Protein AF-A0A1A9QBW9-F1 (afdb_monomer_lite)

Sequence (113 aa):
MGGLTIAVVALLLIKVSDIINFTWKTKYFKQISQQFSKRWPKEVLIDWEDKEGWENFYRQKLEYQKDLVDIAKTSESFRDYCYSEAEISVQKSFEDCDGRNGWCNNCTKMKYQ

pLDDT: mean 70.29, std 13.36, range [40.16, 89.31]

Organism: NCBI:txid432608

Structure (mmCIF, N/CA/C/O backbone):
data_AF-A0A1A9QBW9-F1
#
_entr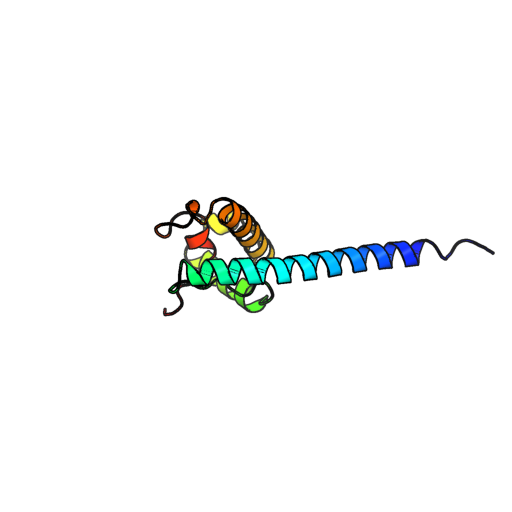y.id   AF-A0A1A9QBW9-F1
#
loop_
_atom_site.group_PDB
_atom_site.id
_atom_site.type_symbol
_atom_site.label_atom_id
_atom_site.label_alt_id
_atom_site.label_comp_id
_atom_site.label_asym_id
_atom_site.label_entity_id
_atom_site.label_seq_id
_atom_s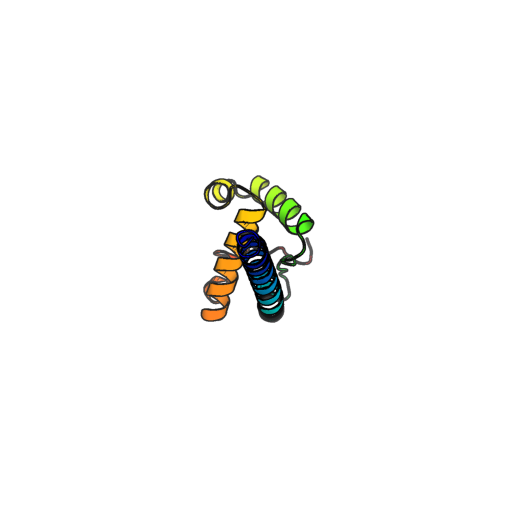ite.pdbx_PDB_ins_code
_atom_site.Cartn_x
_atom_site.Cartn_y
_atom_site.Cartn_z
_atom_site.occupancy
_atom_site.B_iso_or_equiv
_atom_site.auth_seq_id
_atom_site.auth_comp_id
_atom_site.auth_asym_id
_atom_site.auth_atom_id
_atom_site.pdbx_PDB_model_num
ATOM 1 N N . MET A 1 1 ? -16.150 51.785 -4.732 1.00 44.41 1 MET A N 1
ATOM 2 C CA . MET A 1 1 ? -16.491 50.444 -5.260 1.00 44.41 1 MET A CA 1
ATOM 3 C C . MET A 1 1 ? -15.199 49.783 -5.707 1.00 44.41 1 MET A C 1
ATOM 5 O O . MET A 1 1 ? -14.519 50.372 -6.529 1.00 44.41 1 MET A O 1
ATOM 9 N N . GLY A 1 2 ? -14.826 48.631 -5.149 1.00 44.09 2 GLY A N 1
ATOM 10 C CA . GLY A 1 2 ? -13.619 47.908 -5.574 1.00 44.09 2 GLY A CA 1
ATOM 11 C C . GLY A 1 2 ? -12.942 47.206 -4.406 1.00 44.09 2 GLY A C 1
ATOM 12 O O . GLY A 1 2 ? -12.074 47.780 -3.766 1.00 44.09 2 GLY A O 1
ATOM 13 N N . GLY A 1 3 ? -13.374 45.989 -4.089 1.00 45.12 3 GLY A N 1
ATOM 14 C CA . GLY A 1 3 ? -12.783 45.240 -2.978 1.00 45.12 3 GLY A CA 1
ATOM 15 C C . GLY A 1 3 ? -13.406 43.873 -2.722 1.00 45.12 3 GLY A C 1
ATOM 16 O O . GLY A 1 3 ? -13.447 43.450 -1.575 1.00 45.12 3 GLY A O 1
ATOM 17 N N . LEU A 1 4 ? -13.945 43.199 -3.747 1.00 40.16 4 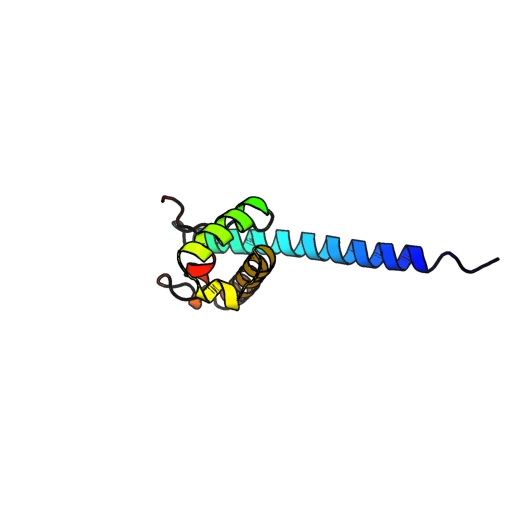LEU A N 1
ATOM 18 C CA . LEU A 1 4 ? -14.680 41.941 -3.536 1.00 40.16 4 LEU A CA 1
ATOM 19 C C . LEU A 1 4 ? -14.423 40.836 -4.572 1.00 40.16 4 LEU A C 1
ATOM 21 O O . LEU A 1 4 ? -15.077 39.803 -4.532 1.00 40.16 4 LEU A O 1
ATOM 25 N N . THR A 1 5 ? -13.449 40.995 -5.470 1.00 44.59 5 THR A N 1
ATOM 26 C CA . THR A 1 5 ? -13.202 40.019 -6.550 1.00 44.59 5 THR A CA 1
ATOM 27 C C . THR A 1 5 ? -11.989 39.110 -6.345 1.00 44.59 5 THR A C 1
ATOM 29 O O . THR A 1 5 ? -11.887 38.093 -7.022 1.00 44.59 5 THR A O 1
ATOM 32 N N . ILE A 1 6 ? -11.088 39.399 -5.399 1.00 47.88 6 ILE A N 1
ATOM 33 C CA . ILE A 1 6 ? -9.825 38.642 -5.270 1.00 47.88 6 ILE A CA 1
ATOM 34 C C . ILE A 1 6 ? -10.018 37.325 -4.490 1.00 47.88 6 ILE A C 1
ATOM 36 O O . ILE A 1 6 ? -9.399 36.314 -4.817 1.00 47.88 6 ILE A O 1
ATOM 40 N N . ALA A 1 7 ? -10.933 37.288 -3.515 1.00 44.00 7 ALA A N 1
ATOM 41 C CA . ALA A 1 7 ? -11.139 36.101 -2.678 1.00 44.00 7 ALA A CA 1
ATOM 42 C C . ALA A 1 7 ? -11.743 34.907 -3.446 1.00 44.00 7 ALA A C 1
ATOM 44 O O . ALA A 1 7 ? -11.390 33.758 -3.186 1.00 44.00 7 ALA A O 1
ATOM 45 N N . VAL A 1 8 ? -12.617 35.166 -4.425 1.00 48.94 8 VAL A N 1
ATOM 46 C CA . VAL A 1 8 ? -13.306 34.106 -5.185 1.00 48.94 8 VAL A CA 1
ATOM 47 C C . VAL A 1 8 ? -12.346 33.401 -6.148 1.00 48.94 8 VAL A C 1
ATOM 49 O O . VAL A 1 8 ? -12.402 32.182 -6.294 1.00 48.94 8 VAL A O 1
ATOM 52 N N . VAL A 1 9 ? -11.415 34.147 -6.752 1.00 48.44 9 VAL A N 1
ATOM 53 C CA . VAL A 1 9 ? -10.420 33.599 -7.687 1.00 48.44 9 VAL A CA 1
ATOM 54 C C . VAL A 1 9 ? -9.398 32.725 -6.954 1.00 48.44 9 VAL A C 1
ATOM 56 O O . VAL A 1 9 ? -9.075 31.643 -7.436 1.00 48.44 9 VAL A O 1
ATOM 59 N N . ALA A 1 10 ? -8.951 33.130 -5.760 1.00 46.62 10 ALA A N 1
ATOM 60 C CA . ALA A 1 10 ? -8.031 32.329 -4.951 1.00 46.62 10 ALA A CA 1
ATOM 61 C C . ALA A 1 10 ? -8.657 30.992 -4.503 1.00 46.62 10 ALA A C 1
ATOM 63 O O . ALA A 1 10 ? -8.035 29.943 -4.645 1.00 46.62 10 ALA A O 1
ATOM 64 N N . LEU A 1 11 ? -9.911 31.005 -4.035 1.00 48.81 11 LEU A N 1
ATOM 65 C CA . LEU A 1 11 ? -10.633 29.789 -3.629 1.00 48.81 11 LEU A CA 1
ATOM 66 C C . LEU A 1 11 ? -10.907 28.832 -4.799 1.00 48.81 11 LEU A C 1
ATOM 68 O O . LEU A 1 11 ? -10.851 27.615 -4.620 1.00 48.81 11 LEU A O 1
ATOM 72 N N . LEU A 1 12 ? -11.190 29.363 -5.993 1.00 47.81 12 LEU A N 1
ATOM 73 C CA . LEU A 1 12 ? -11.348 28.554 -7.203 1.00 47.81 12 LEU A CA 1
ATOM 74 C C . LEU A 1 12 ? -10.020 27.933 -7.644 1.00 47.81 12 LEU A C 1
ATOM 76 O O . LEU A 1 12 ? -10.000 26.755 -7.983 1.00 47.81 12 LEU A O 1
ATOM 80 N N . LEU A 1 13 ? -8.914 28.680 -7.590 1.00 42.25 13 LEU A N 1
ATOM 81 C CA . LEU A 1 13 ? -7.588 28.170 -7.953 1.00 42.25 13 LEU A CA 1
ATOM 82 C C . LEU A 1 13 ? -7.128 27.038 -7.029 1.00 42.25 13 LEU A C 1
ATOM 84 O O . LEU A 1 13 ? -6.644 26.033 -7.538 1.00 42.25 13 LEU A O 1
ATOM 88 N N . ILE A 1 14 ? -7.349 27.157 -5.714 1.00 50.41 14 ILE A N 1
ATOM 89 C CA . ILE A 1 14 ? -7.002 26.106 -4.739 1.00 50.41 14 ILE A CA 1
ATOM 90 C C . ILE A 1 14 ? -7.817 24.830 -5.004 1.00 50.41 14 ILE A C 1
ATOM 92 O O . ILE A 1 14 ? -7.264 23.736 -5.101 1.00 50.41 14 ILE A O 1
ATOM 96 N N . LYS A 1 15 ? -9.133 24.962 -5.220 1.00 48.25 15 LYS A N 1
ATOM 97 C CA . LYS A 1 15 ? -9.989 23.806 -5.536 1.00 48.25 15 LYS A CA 1
ATOM 98 C C . LYS A 1 15 ? -9.623 23.153 -6.870 1.00 48.25 15 LYS A C 1
ATOM 100 O O . LYS A 1 15 ? -9.659 21.932 -6.981 1.00 48.25 15 LYS A O 1
ATOM 105 N N . VAL A 1 16 ? -9.268 23.945 -7.882 1.00 47.72 16 VAL A N 1
ATOM 106 C CA . VAL A 1 16 ? -8.847 23.432 -9.193 1.00 47.72 16 VAL A CA 1
ATOM 107 C C . VAL A 1 16 ? -7.487 22.740 -9.101 1.00 47.72 16 VAL A C 1
ATOM 109 O O . VAL A 1 16 ? -7.332 21.673 -9.690 1.00 47.72 16 VAL A O 1
ATOM 112 N N . SER A 1 17 ? -6.527 23.269 -8.335 1.00 50.03 17 SER A N 1
ATOM 113 C CA . SER A 1 17 ? -5.248 22.585 -8.113 1.00 50.03 17 SER A CA 1
ATOM 114 C C . SER A 1 17 ? -5.426 21.258 -7.386 1.00 50.03 17 SER A C 1
ATOM 116 O O . SER A 1 17 ? -4.807 20.280 -7.792 1.00 50.03 17 SER A O 1
ATOM 118 N N . ASP A 1 18 ? -6.316 21.182 -6.394 1.00 50.97 18 ASP A N 1
ATOM 119 C CA . ASP A 1 18 ? -6.596 19.931 -5.681 1.00 50.97 18 ASP A CA 1
ATOM 120 C C . ASP A 1 18 ? -7.266 18.889 -6.590 1.00 50.97 18 ASP A C 1
ATOM 122 O O . ASP A 1 18 ? -6.895 17.717 -6.563 1.00 50.97 18 ASP A O 1
ATOM 126 N N . ILE A 1 19 ? -8.186 19.309 -7.468 1.00 54.06 19 ILE A N 1
ATOM 127 C CA . ILE A 1 19 ? -8.839 18.424 -8.450 1.00 54.06 19 ILE A CA 1
ATOM 128 C C . ILE A 1 19 ? -7.856 17.948 -9.528 1.00 54.06 19 ILE A C 1
ATOM 130 O O . ILE A 1 19 ? -7.868 16.772 -9.904 1.00 54.06 19 ILE A O 1
ATOM 134 N N . ILE A 1 20 ? -6.994 18.833 -10.038 1.00 53.31 20 ILE A N 1
ATOM 135 C CA . ILE A 1 20 ? -5.967 18.473 -11.026 1.00 53.31 20 ILE A CA 1
ATOM 136 C C . ILE A 1 20 ? -4.953 17.519 -10.395 1.00 53.31 20 ILE A C 1
ATOM 138 O O . ILE A 1 20 ? -4.591 16.527 -11.024 1.00 53.31 20 ILE A O 1
ATOM 142 N N . ASN A 1 21 ? -4.548 17.773 -9.149 1.00 62.59 21 ASN A N 1
ATOM 143 C CA . ASN A 1 21 ? -3.655 16.904 -8.391 1.00 62.59 21 ASN A CA 1
ATOM 144 C C . ASN A 1 21 ? -4.302 15.530 -8.161 1.00 62.59 21 ASN A C 1
ATOM 146 O O . ASN A 1 21 ? -3.673 14.514 -8.427 1.00 62.59 21 ASN A O 1
ATOM 150 N N . PHE A 1 22 ? -5.586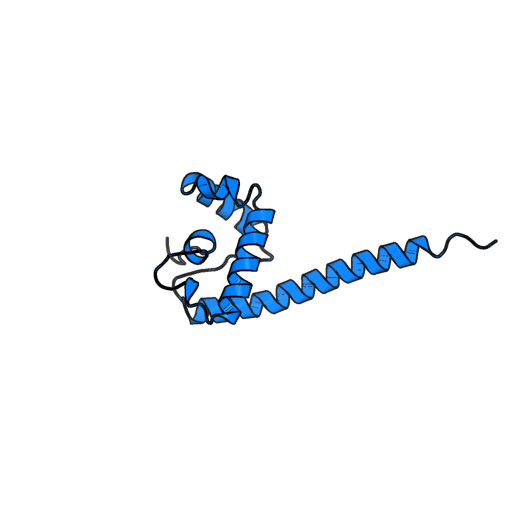 15.483 -7.793 1.00 59.16 22 PHE A N 1
ATOM 151 C CA . PHE A 1 22 ? -6.342 14.236 -7.654 1.00 59.16 22 PHE A CA 1
ATOM 152 C C . PHE A 1 22 ? -6.440 13.454 -8.974 1.00 59.16 22 PHE A C 1
ATOM 154 O O . PHE A 1 22 ? -6.140 12.267 -9.007 1.00 59.16 22 PHE A O 1
ATOM 161 N N . THR A 1 23 ? -6.772 14.121 -10.082 1.00 62.00 23 THR A N 1
ATOM 162 C CA . THR A 1 23 ? -6.932 13.480 -11.403 1.00 62.00 23 THR A CA 1
ATOM 163 C C . THR A 1 23 ? -5.602 12.967 -11.968 1.00 62.00 23 THR A C 1
ATOM 165 O O . THR A 1 23 ? -5.538 11.908 -12.598 1.00 62.00 23 THR A O 1
ATOM 168 N N . TRP A 1 24 ? -4.514 13.714 -11.765 1.00 65.81 24 TRP A N 1
ATOM 169 C CA . TRP A 1 24 ? -3.174 13.269 -12.150 1.00 65.81 24 TRP A CA 1
ATOM 170 C C . TRP A 1 24 ? -2.721 12.083 -11.318 1.00 65.81 24 TRP A C 1
ATOM 172 O O . TRP A 1 24 ? -2.236 11.104 -11.884 1.00 65.81 24 TRP A O 1
ATOM 182 N N . LYS A 1 25 ? -2.941 12.152 -10.004 1.00 64.38 25 LYS A N 1
ATOM 183 C CA . LYS A 1 25 ? -2.696 11.053 -9.078 1.00 64.38 25 LYS A CA 1
ATOM 184 C C . LYS A 1 25 ? -3.433 9.795 -9.530 1.00 64.38 25 LYS A C 1
ATOM 186 O O . LYS A 1 25 ? -2.790 8.792 -9.810 1.00 64.38 25 LYS A O 1
ATOM 191 N N . THR A 1 26 ? -4.740 9.854 -9.767 1.00 65.56 26 THR A N 1
ATOM 192 C CA . THR A 1 26 ? -5.520 8.665 -10.156 1.00 65.56 26 THR A CA 1
ATOM 193 C C . THR A 1 26 ? -5.103 8.092 -11.513 1.00 65.56 26 THR A C 1
ATOM 195 O O . THR A 1 26 ? -4.944 6.875 -11.654 1.00 65.56 26 THR A O 1
ATOM 198 N N . LYS A 1 27 ? -4.805 8.938 -12.510 1.00 68.00 27 LYS A N 1
ATOM 199 C CA . LYS A 1 27 ? -4.281 8.479 -13.811 1.00 68.00 27 LYS A CA 1
ATOM 200 C C . LYS A 1 27 ? -2.895 7.838 -13.695 1.00 68.00 27 LYS A C 1
ATOM 202 O O . LYS A 1 27 ? -2.654 6.805 -14.323 1.00 68.00 27 LYS A O 1
ATOM 207 N N . TYR A 1 28 ? -2.002 8.434 -12.909 1.00 66.88 28 TYR A N 1
ATOM 208 C CA . TYR A 1 28 ? -0.671 7.896 -12.637 1.00 66.88 28 TYR A CA 1
ATOM 209 C C . TYR A 1 28 ? -0.779 6.548 -11.907 1.00 66.88 28 TYR A C 1
ATOM 211 O O . TYR A 1 28 ? -0.154 5.566 -12.303 1.00 66.88 28 TYR A O 1
ATOM 219 N N . PHE A 1 29 ? -1.690 6.427 -10.941 1.00 70.69 29 PHE A N 1
ATOM 220 C CA . PHE A 1 29 ? -1.846 5.208 -10.145 1.00 70.69 29 PHE A CA 1
ATOM 221 C C . PHE A 1 29 ? -2.508 4.061 -10.886 1.00 70.69 29 PHE A C 1
ATOM 223 O O . PHE A 1 29 ? -2.215 2.894 -10.610 1.00 70.69 29 PHE A O 1
ATOM 230 N N . LYS A 1 30 ? -3.349 4.357 -11.878 1.00 71.25 30 LYS A N 1
ATOM 231 C CA . LYS A 1 30 ? -3.852 3.330 -12.790 1.00 71.25 30 LYS A CA 1
ATOM 232 C C . LYS A 1 30 ? -2.704 2.642 -13.530 1.00 71.25 30 LYS A C 1
ATOM 234 O O . LYS A 1 30 ? -2.738 1.426 -13.708 1.00 71.25 30 LYS A O 1
ATOM 239 N N . GLN A 1 31 ? -1.668 3.390 -13.916 1.00 73.56 31 GLN A N 1
ATOM 240 C CA . GLN A 1 31 ? -0.478 2.815 -14.550 1.00 73.56 31 GLN A CA 1
ATOM 241 C C . GLN A 1 31 ? 0.342 1.984 -13.559 1.00 73.56 31 GLN A C 1
ATOM 243 O O . GLN A 1 31 ? 0.722 0.863 -13.899 1.00 73.56 31 GLN A O 1
ATOM 248 N N . ILE A 1 32 ? 0.542 2.478 -12.332 1.00 72.44 32 ILE A N 1
ATOM 249 C CA . ILE A 1 32 ? 1.227 1.732 -11.262 1.00 72.44 32 ILE A CA 1
ATOM 250 C C . ILE A 1 32 ? 0.517 0.402 -10.995 1.00 72.44 32 ILE A C 1
ATOM 252 O O . ILE A 1 32 ? 1.139 -0.655 -11.047 1.00 72.44 32 ILE A O 1
ATOM 256 N N . SER A 1 33 ? -0.802 0.436 -10.807 1.00 74.12 33 SER A N 1
ATOM 257 C CA . SER A 1 33 ? -1.616 -0.750 -10.515 1.00 74.12 33 SER A CA 1
ATOM 258 C C . SER A 1 33 ? -1.567 -1.775 -11.652 1.00 74.12 33 SER A C 1
ATOM 260 O O . SER A 1 33 ? -1.515 -2.981 -11.409 1.00 74.12 33 SER A O 1
ATOM 262 N N . GLN A 1 34 ? -1.524 -1.316 -12.909 1.00 77.69 34 GLN A N 1
ATOM 263 C CA . GLN A 1 34 ? -1.364 -2.186 -14.076 1.00 77.69 34 GLN A CA 1
ATOM 264 C C . GLN A 1 34 ? 0.028 -2.819 -14.161 1.00 77.69 34 GLN A C 1
ATOM 266 O O . GLN A 1 34 ? 0.129 -4.008 -14.460 1.00 77.69 34 GLN A O 1
ATOM 271 N N . GLN A 1 35 ? 1.098 -2.052 -13.928 1.00 77.81 35 GLN A N 1
ATOM 272 C CA . GLN A 1 35 ? 2.464 -2.587 -13.924 1.00 77.81 35 GLN A CA 1
ATOM 273 C C . GLN A 1 35 ? 2.659 -3.584 -12.781 1.00 77.81 35 GLN A C 1
ATOM 275 O O . GLN A 1 35 ? 3.172 -4.681 -13.003 1.00 77.81 35 GLN A O 1
ATOM 280 N N . PHE A 1 36 ? 2.148 -3.241 -11.600 1.00 78.75 36 PHE A N 1
ATOM 281 C CA . PHE A 1 36 ? 2.136 -4.113 -10.439 1.00 78.75 36 PHE A CA 1
ATOM 282 C C . PHE A 1 36 ? 1.414 -5.430 -10.740 1.00 78.75 36 PHE A C 1
ATOM 284 O O . PHE A 1 36 ? 2.006 -6.496 -10.617 1.00 78.75 36 PHE A O 1
ATOM 291 N N . SER A 1 37 ? 0.177 -5.370 -11.245 1.00 78.06 37 SER A N 1
ATOM 292 C CA . SER A 1 37 ? -0.625 -6.565 -11.562 1.00 78.06 37 SER A CA 1
ATOM 293 C C . SER A 1 37 ? 0.013 -7.456 -12.635 1.00 78.06 37 SER A C 1
ATOM 295 O O . SER A 1 37 ? -0.213 -8.665 -12.650 1.00 78.06 37 SER A O 1
ATOM 297 N N . LYS A 1 38 ? 0.805 -6.880 -13.552 1.00 81.75 38 LYS A N 1
ATOM 298 C CA . LYS A 1 38 ? 1.577 -7.649 -14.542 1.00 81.75 38 LYS A CA 1
ATOM 299 C C . LYS A 1 38 ? 2.744 -8.400 -13.902 1.00 81.75 38 LYS A C 1
ATOM 301 O O . LYS A 1 38 ? 3.022 -9.523 -14.309 1.00 81.75 38 LYS A O 1
ATOM 306 N N . ARG A 1 39 ? 3.428 -7.786 -12.932 1.00 79.25 39 ARG A N 1
ATOM 307 C CA . ARG A 1 39 ? 4.566 -8.390 -12.224 1.00 79.25 39 ARG A CA 1
ATOM 308 C C . ARG A 1 39 ? 4.111 -9.400 -11.164 1.00 79.25 39 ARG A C 1
ATOM 310 O O . ARG A 1 39 ? 4.716 -10.461 -11.047 1.00 79.25 39 ARG A O 1
ATOM 317 N N . TRP A 1 40 ? 3.014 -9.100 -10.471 1.00 80.44 40 TRP A N 1
ATOM 318 C CA . TRP A 1 40 ? 2.477 -9.840 -9.326 1.00 80.44 40 TRP A CA 1
ATOM 319 C C . TRP A 1 40 ? 1.014 -10.259 -9.558 1.00 80.44 40 TRP A C 1
ATOM 321 O O . TRP A 1 40 ? 0.102 -9.753 -8.911 1.00 80.44 40 TRP A O 1
ATOM 331 N N . PRO A 1 41 ? 0.735 -11.220 -10.458 1.00 80.06 41 PRO A N 1
ATOM 332 C CA . PRO A 1 41 ? -0.632 -11.537 -10.900 1.00 80.06 41 PRO A CA 1
ATOM 333 C C . PRO A 1 41 ? -1.536 -12.160 -9.822 1.00 80.06 41 PRO A C 1
ATOM 335 O O . PRO A 1 41 ? -2.752 -12.263 -10.011 1.00 80.06 41 PRO A O 1
ATOM 338 N N . LYS A 1 42 ? -0.949 -12.617 -8.709 1.00 80.81 42 LYS A N 1
ATOM 339 C CA . LYS A 1 42 ? -1.663 -13.183 -7.553 1.00 80.81 42 LYS A CA 1
ATOM 340 C C . LYS A 1 42 ? -1.990 -12.139 -6.486 1.00 80.81 42 LYS A C 1
ATOM 342 O O . LYS A 1 42 ? -2.719 -12.459 -5.549 1.00 80.81 42 LYS A O 1
ATOM 347 N N . GLU A 1 43 ? -1.471 -10.927 -6.631 1.00 79.19 43 GLU A N 1
ATOM 348 C CA . GLU A 1 43 ? -1.664 -9.830 -5.695 1.00 79.19 43 GLU A CA 1
ATOM 349 C C . GLU A 1 43 ? -2.508 -8.731 -6.334 1.00 79.19 43 GLU A C 1
ATOM 351 O O . GLU A 1 43 ? -2.545 -8.556 -7.553 1.00 79.19 43 GLU A O 1
ATOM 356 N N . VAL A 1 44 ? -3.234 -8.014 -5.490 1.00 80.88 44 VAL A N 1
ATOM 357 C CA . VAL A 1 44 ? -4.123 -6.929 -5.874 1.00 80.88 44 VAL A CA 1
ATOM 358 C C . VAL A 1 44 ? -3.794 -5.729 -5.003 1.00 80.88 44 VAL A C 1
ATOM 360 O O . VAL A 1 44 ? -3.825 -5.814 -3.774 1.00 80.88 44 VAL A O 1
ATOM 363 N N . LEU A 1 45 ? -3.501 -4.609 -5.662 1.00 81.56 45 LEU A N 1
ATOM 364 C CA . LEU A 1 45 ? -3.600 -3.289 -5.054 1.00 81.56 45 LEU A CA 1
ATOM 365 C C . LEU A 1 45 ? -5.071 -2.884 -5.063 1.00 81.56 45 LEU A C 1
ATOM 367 O O . LEU A 1 45 ? -5.750 -3.029 -6.083 1.00 81.56 45 LEU A O 1
ATOM 371 N N . ILE A 1 46 ? -5.558 -2.406 -3.924 1.00 83.62 46 ILE A N 1
ATOM 372 C CA . ILE A 1 46 ? -6.900 -1.829 -3.836 1.00 83.62 46 ILE A CA 1
ATOM 373 C C . ILE A 1 46 ? -6.928 -0.607 -4.740 1.00 83.62 46 ILE A C 1
ATOM 375 O O . ILE A 1 46 ? -5.940 0.126 -4.823 1.00 83.62 46 ILE A O 1
ATOM 379 N N . ASP A 1 47 ? -8.051 -0.401 -5.420 1.00 83.12 47 ASP A N 1
ATOM 380 C CA . ASP A 1 47 ? -8.223 0.810 -6.202 1.00 83.12 47 ASP A CA 1
ATOM 381 C C . ASP A 1 47 ? -8.011 2.031 -5.293 1.00 83.12 47 ASP A C 1
ATOM 383 O O . ASP A 1 47 ? -8.558 2.129 -4.197 1.00 83.12 47 ASP A O 1
ATOM 387 N N . TRP A 1 48 ? -7.161 2.958 -5.716 1.00 78.44 48 TRP A N 1
ATOM 388 C CA . TRP A 1 48 ? -6.827 4.149 -4.938 1.00 78.44 48 TRP A CA 1
ATOM 389 C C . TRP A 1 48 ? -8.048 5.048 -4.718 1.00 78.44 48 TRP A C 1
ATOM 391 O O . TRP A 1 48 ? -8.103 5.781 -3.727 1.00 78.44 48 TRP A O 1
ATOM 401 N N . GLU A 1 49 ? -9.036 4.959 -5.613 1.00 80.94 49 GLU A N 1
ATOM 402 C CA . GLU A 1 49 ? -10.321 5.653 -5.509 1.00 80.94 49 GLU A CA 1
ATOM 403 C C . GLU A 1 49 ? -11.334 4.899 -4.620 1.00 80.94 49 GLU A C 1
ATOM 405 O O . GLU A 1 49 ? -12.307 5.499 -4.159 1.00 80.94 49 GLU A O 1
ATOM 410 N N . ASP A 1 50 ? -11.100 3.617 -4.310 1.00 84.81 50 ASP A N 1
ATOM 411 C CA . ASP A 1 50 ? -11.984 2.791 -3.478 1.00 84.81 50 ASP A CA 1
ATOM 412 C C . ASP A 1 50 ? -11.761 3.054 -1.983 1.00 84.81 50 ASP A C 1
ATOM 414 O O . ASP A 1 50 ? -11.091 2.309 -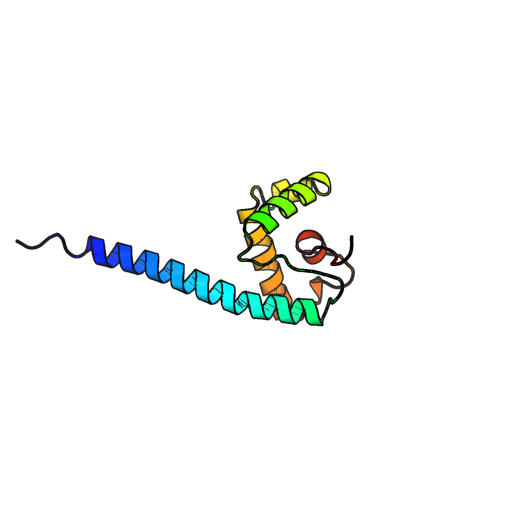1.259 1.00 84.81 50 ASP A O 1
ATOM 418 N N . LYS A 1 51 ? -12.340 4.160 -1.508 1.00 85.44 51 LYS A N 1
ATOM 419 C CA . LYS A 1 51 ? -12.272 4.567 -0.099 1.00 85.44 51 LYS A CA 1
ATOM 420 C C . LYS A 1 51 ? -12.738 3.457 0.852 1.00 85.44 51 LYS A C 1
ATOM 422 O O . LYS A 1 51 ? -12.086 3.220 1.868 1.00 85.44 51 LYS A O 1
ATOM 427 N N . GLU A 1 52 ? -13.838 2.779 0.531 1.00 88.69 52 GLU A N 1
ATOM 428 C CA . GLU A 1 52 ? -14.389 1.711 1.371 1.00 88.69 52 GLU A CA 1
ATOM 429 C C . GLU A 1 52 ? -13.455 0.491 1.403 1.00 88.69 52 GLU A C 1
ATOM 431 O O . GLU A 1 52 ? -13.195 -0.076 2.468 1.00 88.69 52 GLU A O 1
ATOM 436 N N . GLY A 1 53 ? -12.864 0.133 0.262 1.00 87.81 53 GLY A N 1
ATOM 437 C CA . GLY A 1 53 ? -11.848 -0.909 0.163 1.00 87.81 53 GLY A CA 1
ATOM 438 C C . GLY A 1 53 ? -10.630 -0.639 1.042 1.00 87.81 53 GLY A C 1
ATOM 439 O O . GLY A 1 53 ? -10.168 -1.555 1.735 1.00 87.81 53 GLY A O 1
ATOM 440 N N . TRP A 1 54 ? -10.141 0.606 1.066 1.00 87.19 54 TRP A N 1
ATOM 441 C CA . TRP A 1 54 ? -9.033 1.030 1.930 1.00 87.19 54 TRP A CA 1
ATOM 442 C C . TRP A 1 54 ? -9.402 1.018 3.411 1.00 87.19 54 TRP A C 1
ATOM 444 O O . TRP A 1 54 ? -8.616 0.540 4.226 1.00 87.19 54 TRP A O 1
ATOM 454 N N . GLU A 1 55 ? -10.601 1.471 3.775 1.00 89.31 55 GLU A N 1
ATOM 455 C CA . GLU A 1 55 ? -11.093 1.378 5.153 1.00 89.31 55 GLU A CA 1
ATOM 456 C C . GLU A 1 55 ? -11.184 -0.074 5.634 1.00 89.31 55 GLU A C 1
ATOM 458 O O . GLU A 1 55 ? -10.719 -0.401 6.728 1.00 89.31 55 GLU A O 1
ATOM 463 N N . ASN A 1 56 ? -11.745 -0.961 4.813 1.00 88.56 56 ASN A N 1
ATOM 464 C CA . ASN A 1 56 ? -11.873 -2.377 5.141 1.00 88.56 56 ASN A CA 1
ATOM 465 C C . ASN A 1 56 ? -10.512 -3.070 5.215 1.00 88.56 56 ASN A C 1
ATOM 467 O O . ASN A 1 56 ? -10.277 -3.884 6.105 1.00 88.56 56 ASN A O 1
ATOM 471 N N . PHE A 1 57 ? -9.588 -2.732 4.317 1.00 86.44 57 PHE A N 1
ATOM 472 C CA . PHE A 1 57 ? -8.241 -3.288 4.362 1.00 86.44 57 PHE A CA 1
ATOM 473 C C . PHE A 1 57 ? -7.446 -2.818 5.566 1.00 86.44 57 PHE A C 1
ATOM 475 O O . PHE A 1 57 ? -6.791 -3.630 6.210 1.00 86.44 57 PHE A O 1
ATOM 482 N N . TYR A 1 58 ? -7.536 -1.530 5.884 1.00 86.50 58 TYR A N 1
ATOM 483 C CA . TYR A 1 58 ? -6.907 -0.967 7.063 1.00 86.50 58 TYR A CA 1
ATOM 484 C C . TYR A 1 58 ? -7.392 -1.682 8.327 1.00 86.50 58 TYR A C 1
ATOM 486 O O . TYR A 1 58 ? -6.571 -2.153 9.107 1.00 86.50 58 TYR A O 1
ATOM 494 N N . ARG A 1 59 ? -8.711 -1.877 8.478 1.00 85.94 59 ARG A N 1
ATOM 495 C CA . ARG A 1 59 ? -9.282 -2.656 9.592 1.00 85.94 59 ARG A CA 1
ATOM 496 C C . ARG A 1 59 ? -8.713 -4.075 9.667 1.00 85.94 59 ARG A C 1
ATOM 498 O O . ARG A 1 59 ? -8.272 -4.477 10.735 1.00 85.94 59 ARG A O 1
ATOM 505 N N . GLN A 1 60 ? -8.653 -4.794 8.545 1.00 83.25 60 GLN A N 1
ATOM 506 C CA . GLN A 1 60 ? -8.045 -6.131 8.505 1.00 83.25 60 GLN A CA 1
ATOM 507 C C . GLN A 1 60 ? -6.565 -6.088 8.907 1.00 83.25 60 GLN A C 1
ATOM 509 O O . GLN A 1 60 ? -6.106 -6.906 9.692 1.00 83.25 60 GLN A O 1
ATOM 514 N N . LYS A 1 61 ? -5.795 -5.115 8.412 1.00 79.25 61 LYS A N 1
ATOM 515 C CA . LYS A 1 61 ? -4.367 -4.991 8.726 1.00 79.25 61 LYS A CA 1
ATOM 516 C C . LYS A 1 61 ? -4.109 -4.671 10.191 1.00 79.25 61 LYS A C 1
ATOM 518 O O . LYS A 1 61 ? -3.188 -5.245 10.762 1.00 79.25 61 LYS A O 1
ATOM 523 N N . LEU A 1 62 ? -4.948 -3.849 10.816 1.00 76.06 62 LEU A N 1
ATOM 524 C CA . LEU A 1 62 ? -4.883 -3.577 12.252 1.00 76.06 62 LEU A CA 1
ATOM 525 C C . LEU A 1 62 ? -5.026 -4.838 13.115 1.00 76.06 62 LEU A C 1
ATOM 527 O O . LEU A 1 62 ? -4.415 -4.918 14.181 1.00 76.06 62 LEU A O 1
ATOM 531 N N . GLU A 1 63 ? -5.801 -5.827 12.665 1.00 73.69 63 GLU A N 1
ATOM 532 C CA . GLU A 1 63 ? -5.966 -7.095 13.386 1.00 73.69 63 GLU A CA 1
ATOM 533 C C . GLU A 1 63 ? -4.688 -7.949 13.364 1.00 73.69 63 GLU A C 1
ATOM 535 O O . GLU A 1 63 ? -4.397 -8.640 14.342 1.00 73.69 63 GLU A O 1
ATOM 540 N N . TYR A 1 64 ? -3.897 -7.870 12.288 1.00 69.44 64 TYR A N 1
ATOM 541 C CA . TYR A 1 64 ? -2.739 -8.745 12.064 1.00 69.44 64 TYR A CA 1
ATOM 542 C C . TYR A 1 64 ? -1.371 -8.068 12.248 1.00 69.44 64 TYR A C 1
ATOM 544 O O . TYR A 1 64 ? -0.379 -8.758 12.474 1.00 69.44 64 TYR A O 1
ATOM 552 N N . GLN A 1 65 ? -1.290 -6.741 12.154 1.00 70.88 65 GLN A N 1
ATOM 553 C CA . GLN A 1 65 ? -0.047 -5.963 12.181 1.00 70.88 65 GLN A CA 1
ATOM 554 C C . GLN A 1 65 ? -0.254 -4.685 13.002 1.00 70.88 65 GLN A C 1
ATOM 556 O O . GLN A 1 65 ? -0.503 -3.608 12.464 1.00 70.88 65 GLN A O 1
ATOM 561 N N . LYS A 1 66 ? -0.140 -4.795 14.331 1.00 64.44 66 LYS A N 1
ATOM 562 C CA . LYS A 1 66 ? -0.326 -3.655 15.250 1.00 64.44 66 LYS A CA 1
ATOM 563 C C . LYS A 1 66 ? 0.680 -2.524 15.016 1.00 64.44 66 LYS A C 1
ATOM 565 O O . LYS A 1 66 ? 0.333 -1.367 15.214 1.00 64.44 66 LYS A O 1
ATOM 570 N N . ASP A 1 67 ? 1.864 -2.845 14.506 1.00 68.12 67 ASP A N 1
ATOM 571 C CA . ASP A 1 67 ? 2.933 -1.880 14.219 1.00 68.12 67 ASP A CA 1
ATOM 572 C C . ASP A 1 67 ? 2.571 -0.933 13.053 1.00 68.12 67 ASP A C 1
ATOM 574 O O . ASP A 1 67 ? 3.141 0.149 12.915 1.00 68.12 67 ASP A O 1
ATOM 578 N N . LEU A 1 68 ? 1.569 -1.292 12.232 1.00 64.69 68 LEU A N 1
ATOM 579 C CA . LEU A 1 68 ? 1.017 -0.395 11.211 1.00 64.69 68 LEU A CA 1
ATOM 580 C C . LEU A 1 68 ? 0.237 0.780 11.808 1.00 64.69 68 LEU A C 1
ATOM 582 O O . LEU A 1 68 ? 0.129 1.809 11.145 1.00 64.69 68 LEU A O 1
ATOM 586 N N . VAL A 1 69 ? -0.268 0.667 13.044 1.00 61.12 69 VAL A N 1
ATOM 587 C CA . VAL A 1 69 ? -0.952 1.771 13.746 1.00 61.12 69 VAL A CA 1
ATOM 588 C C . VAL A 1 69 ? -0.018 2.969 13.917 1.00 61.12 69 VAL A C 1
ATOM 590 O O . VAL A 1 69 ? -0.453 4.116 13.794 1.00 61.12 69 VAL A O 1
ATOM 593 N N . ASP A 1 70 ? 1.266 2.707 14.171 1.00 62.84 70 ASP A N 1
ATOM 594 C CA . ASP A 1 70 ? 2.257 3.749 14.441 1.00 62.84 70 ASP A CA 1
ATOM 595 C C . ASP A 1 70 ? 2.697 4.472 13.162 1.00 62.84 70 ASP A C 1
ATOM 597 O O . ASP A 1 70 ? 2.959 5.677 13.190 1.00 62.84 70 ASP A O 1
ATOM 601 N N . ILE A 1 71 ? 2.711 3.761 12.031 1.00 66.19 71 ILE A N 1
ATOM 602 C CA . ILE A 1 71 ? 3.071 4.297 10.709 1.00 66.19 71 ILE A CA 1
ATOM 603 C C . ILE A 1 71 ? 1.870 5.008 10.068 1.00 66.19 71 ILE A C 1
ATOM 605 O O . ILE A 1 71 ? 2.018 6.062 9.450 1.00 66.19 71 ILE A O 1
ATOM 609 N N . ALA A 1 72 ? 0.666 4.462 10.247 1.00 70.25 72 ALA A N 1
ATOM 610 C CA . ALA A 1 72 ? -0.551 4.940 9.614 1.00 70.25 72 ALA A CA 1
ATOM 611 C C . ALA A 1 72 ? -1.756 4.873 10.568 1.00 70.25 72 ALA A C 1
ATOM 613 O O . ALA A 1 72 ? -2.434 3.857 10.712 1.00 70.25 72 ALA A O 1
ATOM 614 N N . LYS A 1 73 ? -2.047 6.009 11.209 1.00 77.19 73 LYS A N 1
ATOM 615 C CA . LYS A 1 73 ? -3.118 6.153 12.214 1.00 77.19 73 LYS A CA 1
ATOM 616 C C . LYS A 1 73 ? -4.547 6.124 11.655 1.00 77.19 73 LYS A C 1
ATOM 618 O O . LYS A 1 73 ? -5.490 6.004 12.433 1.00 77.19 73 LYS A O 1
ATOM 623 N N . THR A 1 74 ? -4.730 6.297 10.345 1.00 84.31 74 THR A N 1
ATOM 624 C CA . THR A 1 74 ? -6.041 6.274 9.682 1.00 84.31 74 THR A CA 1
ATOM 625 C C . THR A 1 74 ? -5.966 5.471 8.386 1.00 84.31 74 THR A C 1
ATOM 627 O O . THR A 1 74 ? -4.891 5.295 7.816 1.00 84.31 74 THR A O 1
ATOM 630 N N . SER A 1 75 ? -7.113 5.012 7.878 1.00 85.62 75 SER A N 1
ATOM 631 C CA . SER A 1 75 ? -7.187 4.359 6.562 1.00 85.62 75 SER A CA 1
ATOM 632 C C . SER A 1 75 ? -6.680 5.262 5.436 1.00 85.62 75 SER A C 1
ATOM 634 O O . SER A 1 75 ? -6.072 4.787 4.481 1.00 85.62 75 SER A O 1
ATOM 636 N N . GLU A 1 76 ? -6.896 6.570 5.567 1.00 82.12 76 GLU A N 1
ATOM 637 C CA . GLU A 1 76 ? -6.443 7.573 4.611 1.00 82.12 76 GLU A CA 1
ATOM 638 C C . GLU A 1 76 ? -4.920 7.749 4.651 1.00 82.12 76 GLU A C 1
ATOM 640 O O . GLU A 1 76 ? -4.281 7.669 3.606 1.00 82.12 76 GLU A O 1
ATOM 645 N N . SER A 1 77 ? -4.313 7.863 5.839 1.00 83.06 77 SER A N 1
ATOM 646 C CA . SER A 1 77 ? -2.850 7.926 5.941 1.00 83.06 77 SER A CA 1
ATOM 647 C C . SER A 1 77 ? -2.177 6.606 5.565 1.00 83.06 77 SER A C 1
ATOM 649 O O . SER A 1 77 ? -1.062 6.607 5.053 1.00 83.06 77 SER A O 1
ATOM 651 N N . PHE A 1 78 ? -2.865 5.479 5.756 1.00 85.31 78 PHE A N 1
ATOM 652 C CA . PHE A 1 78 ? -2.405 4.170 5.309 1.00 85.31 78 PHE A CA 1
ATOM 653 C C . PHE A 1 78 ? -2.404 4.045 3.785 1.00 85.31 78 PHE A C 1
ATOM 655 O O . PHE A 1 78 ? -1.416 3.597 3.204 1.00 85.31 78 PHE A O 1
ATOM 662 N N . ARG A 1 79 ? -3.476 4.501 3.127 1.00 85.00 79 ARG A N 1
ATOM 663 C CA . ARG A 1 79 ? -3.527 4.612 1.666 1.00 85.00 79 ARG A CA 1
ATOM 664 C C . ARG A 1 79 ? -2.393 5.498 1.152 1.00 85.00 79 ARG A C 1
ATOM 666 O O . ARG A 1 79 ? -1.707 5.110 0.213 1.00 85.00 79 ARG A O 1
ATOM 673 N N . ASP A 1 80 ? -2.168 6.651 1.776 1.00 83.00 80 ASP A N 1
ATOM 674 C CA . ASP A 1 80 ? -1.133 7.601 1.351 1.00 83.00 80 ASP A CA 1
ATOM 675 C C . ASP A 1 80 ? 0.295 7.060 1.570 1.00 83.00 80 ASP A C 1
ATOM 677 O O . ASP A 1 80 ? 1.188 7.286 0.745 1.00 83.00 80 ASP A O 1
ATOM 681 N N . TYR A 1 81 ? 0.509 6.286 2.638 1.00 84.25 81 TYR A N 1
ATOM 682 C CA . TYR A 1 81 ? 1.741 5.524 2.851 1.00 84.25 81 TYR A CA 1
ATOM 683 C C . TYR A 1 81 ? 1.956 4.508 1.723 1.00 84.25 81 TYR A C 1
ATOM 685 O O . TYR A 1 81 ? 2.984 4.536 1.048 1.00 84.25 81 TYR A O 1
ATOM 693 N N . CYS A 1 82 ? 0.955 3.668 1.455 1.00 83.50 82 CYS A N 1
ATOM 694 C CA . CYS A 1 82 ? 1.024 2.678 0.386 1.00 83.50 82 CYS A CA 1
ATOM 695 C C . CYS A 1 82 ? 1.220 3.305 -0.993 1.00 83.50 82 CYS A C 1
ATOM 697 O O . CYS A 1 82 ? 1.887 2.722 -1.846 1.00 83.50 82 CYS A O 1
ATOM 699 N N . TYR A 1 83 ? 0.672 4.500 -1.204 1.00 80.06 83 TYR A N 1
ATOM 700 C CA . TYR A 1 83 ? 0.912 5.279 -2.406 1.00 80.06 83 TYR A CA 1
ATOM 701 C C . TYR A 1 83 ? 2.396 5.645 -2.546 1.00 80.06 83 TYR A C 1
ATOM 703 O O . TYR A 1 83 ? 3.005 5.359 -3.579 1.00 80.06 83 TYR A O 1
ATOM 711 N N . SER A 1 84 ? 2.976 6.235 -1.502 1.00 80.62 84 SER A N 1
ATOM 712 C CA . SER A 1 84 ? 4.369 6.694 -1.514 1.00 80.62 84 SER A CA 1
ATOM 713 C C . SER A 1 84 ? 5.334 5.534 -1.783 1.00 80.62 84 SER A C 1
ATOM 715 O O . SER A 1 84 ? 6.238 5.637 -2.611 1.00 80.62 84 SER A O 1
ATOM 717 N N . GLU A 1 85 ? 5.090 4.387 -1.154 1.00 80.94 85 GLU A N 1
ATOM 718 C CA . GLU A 1 85 ? 5.897 3.182 -1.346 1.00 80.94 85 GLU A CA 1
ATOM 719 C C . GLU A 1 85 ? 5.755 2.577 -2.753 1.00 80.94 85 GLU A C 1
ATOM 721 O O . GLU A 1 85 ? 6.746 2.156 -3.362 1.00 80.94 85 GLU A O 1
ATOM 726 N N . ALA A 1 86 ? 4.537 2.567 -3.308 1.00 77.56 86 ALA A N 1
ATOM 727 C CA . ALA A 1 86 ? 4.289 2.091 -4.666 1.00 77.56 86 ALA A CA 1
ATOM 728 C C . ALA A 1 86 ? 4.982 2.972 -5.716 1.00 77.56 86 ALA A C 1
ATOM 730 O O . ALA A 1 86 ? 5.545 2.456 -6.683 1.00 77.56 86 ALA A O 1
ATOM 731 N N . GLU A 1 87 ? 4.979 4.291 -5.517 1.00 77.31 87 GLU A N 1
ATOM 732 C CA . GLU A 1 87 ? 5.658 5.257 -6.384 1.00 77.31 87 GLU A CA 1
ATOM 733 C C . GLU A 1 87 ? 7.181 5.074 -6.364 1.00 77.31 87 GLU A C 1
ATOM 735 O O . GLU A 1 87 ? 7.802 4.965 -7.426 1.00 77.31 87 GLU A O 1
ATOM 740 N N . ILE A 1 88 ? 7.780 4.951 -5.174 1.00 74.12 88 ILE A N 1
ATOM 741 C CA . ILE A 1 88 ? 9.214 4.657 -5.017 1.00 74.12 88 ILE A CA 1
ATOM 742 C C . ILE A 1 88 ? 9.560 3.324 -5.689 1.00 74.12 88 ILE A C 1
ATOM 744 O O . ILE A 1 88 ? 10.566 3.206 -6.390 1.00 74.12 88 ILE A O 1
ATOM 748 N N . SER A 1 89 ? 8.706 2.318 -5.526 1.00 72.75 89 SER A N 1
ATOM 749 C CA . SER A 1 89 ? 8.957 0.985 -6.068 1.00 72.75 89 SER A CA 1
ATOM 750 C C . SER A 1 89 ? 8.910 0.935 -7.582 1.00 72.75 89 SER A C 1
ATOM 752 O O . SER A 1 89 ? 9.710 0.223 -8.177 1.00 72.75 89 SER A O 1
ATOM 754 N N . VAL A 1 90 ? 8.046 1.714 -8.231 1.00 72.00 90 VAL A N 1
ATOM 755 C CA . VAL A 1 90 ? 8.050 1.833 -9.698 1.00 72.00 90 VAL A CA 1
ATOM 756 C C . VAL A 1 90 ? 9.386 2.389 -10.192 1.00 72.00 90 VAL A C 1
ATOM 758 O O . VAL A 1 90 ? 9.927 1.881 -11.173 1.00 72.00 90 VAL A O 1
ATOM 761 N N . GLN A 1 91 ? 9.963 3.373 -9.493 1.00 73.44 91 GLN A N 1
ATOM 762 C CA . GLN A 1 91 ? 11.291 3.909 -9.830 1.00 73.44 91 GLN A CA 1
ATOM 763 C C . GLN A 1 91 ? 12.397 2.855 -9.671 1.00 73.44 91 GLN A C 1
ATOM 765 O O . GLN A 1 91 ? 13.372 2.865 -10.419 1.00 73.44 91 GLN A O 1
ATOM 770 N N . LYS A 1 92 ? 12.214 1.914 -8.740 1.00 71.25 92 LYS A N 1
ATOM 771 C CA . LYS A 1 92 ? 13.117 0.787 -8.472 1.00 71.25 92 LYS A CA 1
ATOM 772 C C . LYS A 1 92 ? 12.679 -0.534 -9.119 1.00 71.25 92 LYS A C 1
ATOM 774 O O . LYS A 1 92 ? 13.093 -1.599 -8.680 1.00 71.25 92 LYS A O 1
ATOM 779 N N . SER A 1 93 ? 11.807 -0.512 -10.128 1.00 71.06 93 SER A N 1
ATOM 780 C CA . SER A 1 93 ? 11.334 -1.727 -10.824 1.00 71.06 93 SER A CA 1
ATOM 781 C C . SER A 1 93 ? 10.728 -2.824 -9.923 1.00 71.06 93 SER A C 1
ATOM 783 O O . SER A 1 93 ? 10.762 -4.006 -10.263 1.00 71.06 93 SER A O 1
ATOM 785 N N . PHE A 1 94 ? 10.122 -2.438 -8.799 1.00 71.06 94 PHE A N 1
ATOM 786 C CA . PHE A 1 94 ? 9.509 -3.313 -7.793 1.00 71.06 94 PHE A CA 1
ATOM 787 C C . PHE A 1 94 ? 10.480 -4.285 -7.101 1.00 71.06 94 PHE A C 1
ATOM 789 O O . PHE A 1 94 ? 10.035 -5.302 -6.574 1.00 71.06 94 PHE A O 1
ATOM 796 N N . GLU A 1 95 ? 11.782 -3.987 -7.073 1.00 68.25 95 GLU A N 1
ATOM 797 C CA . GLU A 1 95 ? 12.787 -4.823 -6.393 1.00 68.25 95 GLU A CA 1
ATOM 798 C C . GLU A 1 95 ? 12.486 -4.999 -4.895 1.00 68.25 95 GLU A C 1
ATOM 800 O O . GLU A 1 95 ? 12.557 -6.109 -4.373 1.00 68.25 95 GLU A O 1
ATOM 805 N N . ASP A 1 96 ? 12.016 -3.939 -4.231 1.00 66.75 96 ASP A N 1
ATOM 806 C CA . ASP A 1 96 ? 11.658 -3.941 -2.802 1.00 66.75 96 ASP A CA 1
ATOM 807 C C . ASP A 1 96 ? 10.350 -4.713 -2.493 1.00 66.75 96 ASP A C 1
ATOM 809 O O . ASP A 1 96 ? 9.909 -4.767 -1.346 1.00 66.75 96 ASP A O 1
ATOM 813 N N . CYS A 1 97 ? 9.712 -5.293 -3.517 1.00 68.56 97 CYS A N 1
ATOM 814 C CA . CYS A 1 97 ? 8.471 -6.066 -3.424 1.00 68.56 97 CYS A CA 1
ATOM 815 C C . CYS A 1 97 ? 8.696 -7.586 -3.528 1.00 68.56 97 CYS A C 1
ATOM 817 O O . CYS A 1 97 ? 7.755 -8.368 -3.369 1.00 68.56 97 CYS A O 1
ATOM 819 N N . ASP A 1 98 ? 9.922 -8.028 -3.827 1.00 65.50 98 ASP A N 1
ATOM 820 C CA . ASP A 1 98 ? 10.198 -9.443 -4.054 1.00 65.50 98 ASP A CA 1
ATOM 821 C C . ASP A 1 98 ? 10.130 -10.244 -2.736 1.00 65.50 98 ASP A C 1
ATOM 823 O O . ASP A 1 98 ? 10.802 -9.939 -1.748 1.00 65.50 98 ASP A O 1
ATOM 827 N N . GLY A 1 99 ? 9.276 -11.273 -2.696 1.00 55.44 99 GLY A N 1
ATOM 828 C CA . GLY A 1 99 ? 9.198 -12.212 -1.569 1.00 55.44 99 GLY A CA 1
ATOM 829 C C . GLY A 1 99 ? 8.291 -11.837 -0.384 1.00 55.44 99 GLY A C 1
ATOM 830 O O . GLY A 1 99 ? 8.550 -12.311 0.720 1.00 55.44 99 GLY A O 1
ATOM 831 N N . ARG A 1 100 ? 7.218 -11.048 -0.576 1.00 59.69 100 ARG A N 1
ATOM 832 C CA . ARG A 1 100 ? 6.298 -10.585 0.502 1.00 59.69 100 ARG A CA 1
ATOM 833 C C . ARG A 1 100 ? 7.003 -9.855 1.654 1.00 59.69 100 ARG A C 1
ATOM 835 O O . ARG A 1 100 ? 6.513 -9.846 2.782 1.00 59.69 100 ARG A O 1
ATOM 842 N N . ASN A 1 101 ? 8.145 -9.245 1.377 1.00 59.38 101 ASN A N 1
ATOM 843 C CA . ASN A 1 101 ? 8.819 -8.362 2.315 1.00 59.38 101 ASN A CA 1
ATOM 844 C C . ASN A 1 101 ? 8.535 -6.904 1.934 1.00 59.38 101 ASN A C 1
ATOM 846 O O . ASN A 1 101 ? 8.132 -6.608 0.811 1.00 59.38 101 ASN A O 1
ATOM 850 N N . GLY A 1 102 ? 8.693 -5.998 2.898 1.00 68.56 102 GLY A N 1
ATOM 851 C CA . GLY A 1 102 ? 8.515 -4.565 2.672 1.00 68.56 102 GLY A CA 1
ATOM 852 C C . GLY A 1 102 ? 7.057 -4.132 2.500 1.00 68.56 102 GLY A C 1
ATOM 853 O O . GLY A 1 102 ? 6.124 -4.742 3.030 1.00 68.56 102 GLY A O 1
ATOM 854 N N . TRP A 1 103 ? 6.864 -3.032 1.775 1.00 77.19 103 TRP A N 1
ATOM 855 C CA . TRP A 1 103 ? 5.573 -2.359 1.658 1.00 77.19 103 TRP A CA 1
ATOM 856 C C . TRP A 1 103 ? 4.504 -3.207 0.961 1.00 77.19 103 TRP A C 1
ATOM 858 O O . TRP A 1 103 ? 3.336 -3.080 1.308 1.00 77.19 103 TRP A O 1
ATOM 868 N N . CYS A 1 104 ? 4.869 -4.108 0.039 1.00 78.38 104 CYS A N 1
ATOM 869 C CA . CYS A 1 104 ? 3.902 -4.954 -0.667 1.00 78.38 104 CYS A CA 1
ATOM 870 C C . CYS A 1 104 ? 3.106 -5.836 0.291 1.00 78.38 104 CYS A C 1
ATOM 872 O O . CYS A 1 104 ? 1.888 -5.922 0.180 1.00 78.38 104 CYS A O 1
ATOM 874 N N . ASN A 1 105 ? 3.757 -6.388 1.319 1.00 77.38 105 ASN A N 1
ATOM 875 C CA . ASN A 1 105 ? 3.055 -7.149 2.349 1.00 77.38 105 ASN A CA 1
ATOM 876 C C . ASN A 1 105 ? 2.022 -6.303 3.094 1.00 77.38 105 ASN A C 1
ATOM 878 O O . ASN A 1 105 ? 0.977 -6.806 3.495 1.00 77.38 105 ASN A O 1
ATOM 882 N N . ASN A 1 106 ? 2.305 -5.018 3.286 1.00 79.75 106 ASN A N 1
ATOM 883 C CA . ASN A 1 106 ? 1.403 -4.110 3.977 1.00 79.75 106 ASN A CA 1
ATOM 884 C C . ASN A 1 106 ? 0.292 -3.631 3.034 1.00 79.75 106 ASN A C 1
ATOM 886 O O . ASN A 1 106 ? -0.857 -3.548 3.446 1.00 79.75 106 ASN A O 1
ATOM 890 N N . CYS A 1 107 ? 0.607 -3.395 1.765 1.00 82.38 107 CYS A N 1
ATOM 891 C CA . CYS A 1 107 ? -0.222 -2.630 0.842 1.00 82.38 107 CYS A CA 1
ATOM 892 C C . CYS A 1 107 ? -0.996 -3.465 -0.181 1.00 82.38 107 CYS A C 1
ATOM 894 O O . CYS A 1 107 ? -1.852 -2.912 -0.873 1.00 82.38 107 CYS A O 1
ATOM 896 N N . THR A 1 108 ? -0.741 -4.773 -0.282 1.00 83.25 108 THR A N 1
ATOM 897 C CA . THR A 1 108 ? -1.431 -5.652 -1.236 1.00 83.25 108 THR A CA 1
ATOM 898 C C . THR A 1 108 ? -2.239 -6.749 -0.550 1.00 83.25 108 THR A C 1
ATOM 900 O O . THR A 1 108 ? -1.979 -7.167 0.583 1.00 83.25 108 THR A O 1
ATOM 903 N N . LYS A 1 109 ? -3.282 -7.203 -1.250 1.00 78.50 109 LYS A N 1
ATOM 904 C CA . LYS A 1 109 ? -4.101 -8.364 -0.887 1.00 78.50 109 LYS A CA 1
ATOM 905 C C . LYS A 1 109 ? -3.826 -9.500 -1.860 1.00 78.50 109 LYS A C 1
ATOM 907 O O . LYS A 1 109 ? -3.596 -9.260 -3.043 1.00 78.50 109 LYS A O 1
ATOM 912 N N . MET A 1 110 ? -3.932 -10.747 -1.409 1.00 76.25 110 MET A N 1
ATOM 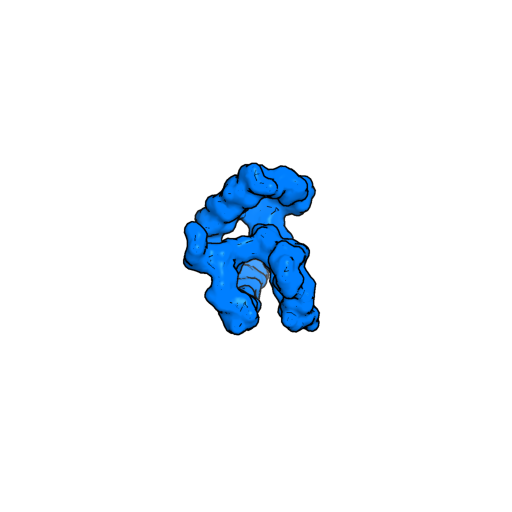913 C CA . MET A 1 110 ? -3.977 -11.866 -2.350 1.00 76.25 110 MET A CA 1
ATOM 914 C C . MET A 1 110 ? -5.331 -11.906 -3.061 1.00 76.25 110 MET A C 1
ATOM 916 O O . MET A 1 110 ? -6.374 -11.729 -2.443 1.00 76.25 110 MET A O 1
ATOM 920 N N . LYS A 1 111 ? -5.316 -12.180 -4.367 1.00 70.69 111 LYS A N 1
ATOM 921 C CA . LYS A 1 111 ? -6.511 -12.208 -5.226 1.00 70.69 111 LYS A CA 1
ATOM 922 C C . LYS A 1 111 ? -7.496 -13.345 -4.894 1.00 70.69 111 LYS A C 1
ATOM 924 O O . LYS A 1 111 ? -8.619 -13.321 -5.382 1.00 70.69 111 LYS A O 1
ATOM 929 N N . TYR A 1 112 ? -7.069 -14.340 -4.109 1.00 56.25 112 TYR A N 1
ATOM 930 C CA . TYR A 1 112 ? -7.796 -15.593 -3.863 1.00 56.25 112 TYR A CA 1
ATOM 931 C C . TYR A 1 112 ? -7.641 -16.110 -2.421 1.00 56.25 112 TYR A C 1
ATOM 933 O O . TYR A 1 112 ? -7.205 -17.244 -2.219 1.00 56.25 112 TYR A O 1
ATOM 941 N N . GLN A 1 113 ? -7.958 -15.288 -1.422 1.00 47.38 113 GLN A N 1
ATOM 942 C CA . GLN A 1 113 ? -8.170 -15.763 -0.050 1.00 47.38 113 GLN A CA 1
ATOM 943 C C . GLN A 1 113 ? -9.546 -15.359 0.448 1.00 47.38 113 GLN A C 1
ATOM 945 O O . GLN A 1 113 ? -9.922 -14.192 0.204 1.00 47.38 113 GLN A O 1
#

Secondary structure (DSSP, 8-state):
---SSHHHHHHHHHHHHHHHHHHHHHHHHHHHHHHHHHH-TTEEEPPTT-HHHHHHHHHHHHHH-TTHHHH-SSHHHHHHHHHHHHHHHHHTTTGGGTTS-THHHHHEEETT-

Radius of gyration: 17.82 Å; chains: 1; bounding box: 30×66×30 Å

Foldseek 3Di:
DDDPPPVVVVVVVVVVVVVVVVVVLLVVVVVLQVLCCVVPVQKHFDRLPPLVVLQVLVVVCCVPPVVVCVQAVHSNSLSVVLSVVSVVCVVVVVPCVPPCHDSCVSGIDGPPD